Protein AF-A0A1Q8ARS5-F1 (afdb_monomer)

Sequence (68 aa):
MPRAVIFRDSFVSRLVPFLSEHFSRAVYLWQNAFDADDVLQEHPDVVIQEIVGRHLYTFIPSPELVPK

Nearest PDB structures (foldseek):
  3n53-assembly3_B  TM=5.764E-01  e=6.283E-01  Syntrophotalea carbinolica DSM 2380
  6oec-assembly3_H  TM=5.079E-01  e=3.371E+00  Carboxydothermus hydrogenoformans Z-2901
  4q7e-assembly1_B  TM=4.861E-01  e=5.395E+00  Leptospira biflexa serovar Patoc strain 'Patoc 1 (Ames)'
  7lz9-assembly1_A  TM=4.187E-01  e=7.058E+00  Streptomyces coelicolor A3(2)

Solvent-accessible surface area (backbone atoms only — not comparable to full-atom values): 4175 Å² total; per-residue (Å²): 106,52,32,33,39,32,32,21,49,79,72,41,66,82,44,49,69,67,58,47,76,64,32,71,43,69,46,80,42,90,36,72,58,71,56,70,64,64,48,68,72,67,64,46,78,42,81,45,82,46,62,60,72,79,49,62,82,81,47,69,49,53,62,90,74,55,84,132

Mean predicted aligned error: 3.3 Å

Radius of gyration: 12.34 Å; Cα contacts (8 Å, |Δi|>4): 93; chains: 1; bounding box: 28×24×34 Å

Foldseek 3Di:
DWEEEEEEAPVCVVVVVVVCVVHPYYHYDHHQADDVVVCVVRVTPDYHRDYDPVVVVPDDRYVVPDDD

pLDDT: mean 93.13, std 8.26, range [65.88, 98.62]

Structure (mmCIF, N/CA/C/O backbone):
data_AF-A0A1Q8ARS5-F1
#
_entry.id   AF-A0A1Q8ARS5-F1
#
loop_
_atom_site.group_PDB
_atom_site.id
_atom_site.type_symbol
_atom_site.label_atom_id
_atom_site.label_alt_id
_atom_site.label_comp_id
_atom_site.label_asym_id
_atom_site.label_entity_id
_atom_site.label_seq_id
_atom_site.pdbx_PDB_ins_code
_atom_site.Cartn_x
_atom_site.Cartn_y
_atom_site.Cartn_z
_atom_site.occupancy
_atom_site.B_iso_or_equiv
_atom_site.auth_seq_id
_at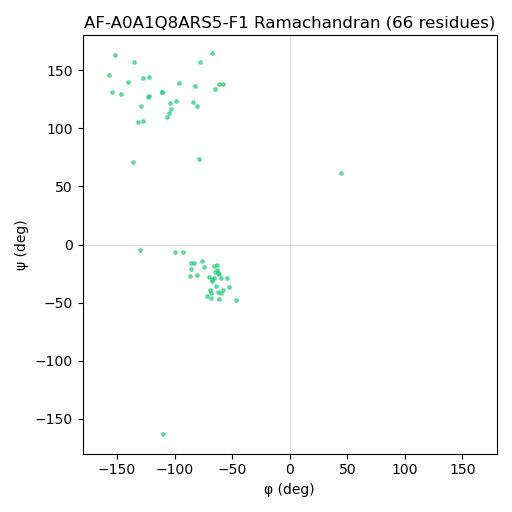om_site.auth_comp_id
_atom_site.auth_asym_id
_atom_site.auth_atom_id
_atom_site.pdbx_PDB_model_num
ATOM 1 N N . MET A 1 1 ? -8.403 6.497 13.809 1.00 87.88 1 MET A N 1
ATOM 2 C CA . MET A 1 1 ? -7.372 6.203 12.792 1.00 87.88 1 MET A CA 1
ATOM 3 C C . MET A 1 1 ? -8.042 6.139 11.426 1.00 87.88 1 MET A C 1
ATOM 5 O O . MET A 1 1 ? -9.167 5.642 11.385 1.00 87.88 1 MET A O 1
ATOM 9 N N . PRO A 1 2 ? -7.413 6.656 10.358 1.00 97.81 2 PRO A N 1
ATOM 10 C CA . PRO A 1 2 ? -8.004 6.701 9.017 1.00 97.81 2 PRO A CA 1
ATOM 11 C C . PRO A 1 2 ? -8.183 5.307 8.396 1.00 97.81 2 PRO A C 1
ATOM 13 O O . PRO A 1 2 ? -7.608 4.328 8.878 1.00 97.81 2 PRO A O 1
ATOM 16 N N . ARG A 1 3 ? -8.986 5.222 7.337 1.00 98.56 3 ARG A N 1
ATOM 17 C CA . ARG A 1 3 ? -9.135 4.065 6.447 1.00 98.56 3 ARG A CA 1
ATOM 18 C C . ARG A 1 3 ? -8.256 4.245 5.214 1.00 98.56 3 ARG A C 1
ATOM 20 O O . ARG A 1 3 ? -8.214 5.341 4.658 1.00 98.56 3 ARG A O 1
ATOM 27 N N . ALA A 1 4 ? -7.607 3.176 4.764 1.00 98.50 4 ALA A N 1
ATOM 28 C CA . ALA A 1 4 ? -6.719 3.211 3.607 1.00 98.50 4 ALA A CA 1
ATOM 29 C C . ALA A 1 4 ? -7.053 2.144 2.559 1.00 98.50 4 ALA A C 1
ATOM 31 O O . ALA A 1 4 ? -7.362 1.001 2.904 1.00 98.50 4 ALA A O 1
ATOM 32 N N . VAL A 1 5 ? -6.897 2.512 1.287 1.00 98.62 5 VAL A N 1
ATOM 33 C CA . VAL A 1 5 ? -6.733 1.580 0.160 1.00 98.62 5 VAL A CA 1
ATOM 34 C C . VAL A 1 5 ? -5.306 1.715 -0.356 1.00 98.62 5 VAL A C 1
ATOM 36 O O . VAL A 1 5 ? -4.812 2.827 -0.546 1.00 98.62 5 VAL A O 1
ATOM 39 N N . ILE A 1 6 ? -4.629 0.584 -0.538 1.00 98.25 6 ILE A N 1
ATOM 40 C CA . ILE A 1 6 ? -3.208 0.519 -0.871 1.00 98.25 6 ILE A CA 1
ATOM 41 C C . ILE A 1 6 ? -3.031 -0.364 -2.110 1.00 98.25 6 ILE A C 1
ATOM 43 O O . ILE A 1 6 ? -3.133 -1.591 -2.022 1.00 98.25 6 ILE A O 1
ATOM 47 N N . PHE A 1 7 ? -2.739 0.260 -3.251 1.00 97.44 7 PHE A N 1
ATOM 48 C CA . PHE A 1 7 ? -2.368 -0.412 -4.499 1.00 97.44 7 PHE A CA 1
ATOM 49 C C . PHE A 1 7 ? -0.876 -0.724 -4.467 1.00 97.44 7 PHE A C 1
ATOM 51 O O . PHE A 1 7 ? -0.053 0.175 -4.256 1.00 97.44 7 PHE A O 1
ATOM 58 N N . ARG A 1 8 ? -0.507 -2.000 -4.611 1.00 96.56 8 ARG A N 1
ATOM 59 C CA . ARG A 1 8 ? 0.863 -2.424 -4.317 1.00 96.56 8 ARG A CA 1
ATOM 60 C C . ARG A 1 8 ? 1.361 -3.632 -5.099 1.00 96.56 8 ARG A C 1
ATOM 62 O O . ARG A 1 8 ? 0.590 -4.472 -5.558 1.00 96.56 8 ARG A O 1
ATOM 69 N N . ASP A 1 9 ? 2.687 -3.785 -5.097 1.00 95.94 9 ASP A N 1
ATOM 70 C CA . ASP A 1 9 ? 3.399 -4.974 -5.580 1.00 95.94 9 ASP A CA 1
ATOM 71 C C . ASP A 1 9 ? 4.067 -5.788 -4.443 1.00 95.94 9 ASP A C 1
ATOM 73 O O . ASP A 1 9 ? 3.740 -5.682 -3.253 1.00 95.94 9 ASP A O 1
ATOM 77 N N . SER A 1 10 ? 5.003 -6.672 -4.794 1.00 96.38 10 SER A N 1
ATOM 78 C CA . SER A 1 10 ? 5.728 -7.489 -3.819 1.00 96.38 10 SER A CA 1
ATOM 79 C C . SER A 1 10 ? 6.568 -6.680 -2.820 1.00 96.38 10 SER A C 1
ATOM 81 O O . SER A 1 10 ? 6.824 -7.182 -1.725 1.00 96.38 10 SER A O 1
ATOM 83 N N . PHE A 1 11 ? 6.995 -5.460 -3.161 1.00 95.50 11 PHE A N 1
ATOM 84 C CA . PHE A 1 11 ? 7.833 -4.595 -2.321 1.00 95.50 11 PHE A CA 1
ATOM 85 C C . PHE A 1 11 ? 7.177 -4.306 -0.965 1.00 95.50 11 PHE A C 1
ATOM 87 O O . PHE A 1 11 ? 7.829 -4.375 0.076 1.00 95.50 11 PHE A O 1
ATOM 94 N N . VAL A 1 12 ? 5.858 -4.111 -0.969 1.00 97.12 12 VAL A N 1
ATOM 95 C CA . VAL A 1 12 ? 5.069 -3.749 0.219 1.00 97.12 12 VAL A CA 1
ATOM 96 C C . VAL A 1 12 ? 4.836 -4.922 1.164 1.00 97.12 12 VAL A C 1
ATOM 98 O O . VAL A 1 12 ? 4.496 -4.709 2.321 1.00 97.12 12 VAL A O 1
ATOM 101 N N . SER A 1 13 ? 5.076 -6.166 0.740 1.00 96.88 13 SER A N 1
ATOM 102 C CA . SER A 1 13 ? 4.748 -7.371 1.526 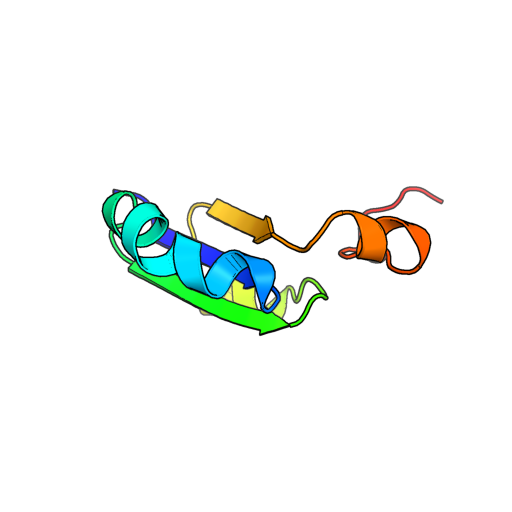1.00 96.88 13 SER A CA 1
ATOM 103 C C . SER A 1 13 ? 5.313 -7.347 2.951 1.00 96.88 13 SER A C 1
ATOM 105 O O . SER A 1 13 ? 4.659 -7.805 3.882 1.00 96.88 13 SER A O 1
ATOM 107 N N . ARG A 1 14 ? 6.521 -6.795 3.134 1.00 96.88 14 ARG A N 1
ATOM 108 C CA . ARG A 1 14 ? 7.151 -6.664 4.460 1.00 96.88 14 ARG A CA 1
ATOM 109 C C . ARG A 1 14 ? 6.738 -5.404 5.220 1.00 96.88 14 ARG A C 1
ATOM 111 O O . ARG A 1 14 ? 6.960 -5.341 6.422 1.00 96.88 14 ARG A O 1
ATOM 118 N N . LEU A 1 15 ? 6.158 -4.423 4.535 1.00 96.56 15 LEU A N 1
ATOM 119 C CA . LEU A 1 15 ? 5.667 -3.177 5.121 1.00 96.56 15 LEU A CA 1
ATOM 120 C C . LEU A 1 15 ? 4.243 -3.315 5.670 1.00 96.56 15 LEU A C 1
ATOM 122 O O . LEU A 1 15 ? 3.869 -2.540 6.543 1.00 96.56 15 LEU A O 1
ATOM 126 N N . VAL A 1 16 ? 3.470 -4.307 5.204 1.00 97.75 16 VAL A N 1
ATOM 127 C CA . VAL A 1 16 ? 2.068 -4.529 5.607 1.00 97.75 16 VAL A CA 1
ATOM 128 C C . VAL A 1 16 ? 1.852 -4.470 7.127 1.00 97.75 16 VAL A C 1
ATOM 130 O O . VAL A 1 16 ? 0.930 -3.763 7.534 1.00 97.75 16 VAL A O 1
ATOM 133 N N . PRO A 1 17 ? 2.650 -5.137 7.991 1.00 97.88 17 PRO A N 1
ATOM 134 C CA . PRO A 1 17 ? 2.418 -5.071 9.435 1.00 97.88 17 PRO A CA 1
ATOM 135 C C . PRO A 1 17 ? 2.538 -3.642 9.974 1.00 97.88 17 PRO A C 1
ATOM 137 O O . PRO A 1 17 ? 1.627 -3.170 10.640 1.00 97.88 17 PRO A O 1
ATOM 140 N N . PHE A 1 18 ? 3.599 -2.929 9.589 1.00 97.81 18 PHE A N 1
ATOM 141 C CA . PHE A 1 18 ? 3.882 -1.569 10.052 1.00 97.81 18 PHE A CA 1
ATOM 142 C C . PHE A 1 18 ? 2.865 -0.553 9.528 1.00 97.81 18 PHE A C 1
ATOM 144 O O . PHE A 1 18 ? 2.388 0.294 10.270 1.00 97.81 18 PHE A O 1
ATOM 151 N N . LEU A 1 19 ? 2.470 -0.658 8.255 1.00 96.94 19 LEU A N 1
ATOM 152 C CA . LEU A 1 19 ? 1.428 0.199 7.688 1.00 96.94 19 LEU A CA 1
ATOM 153 C C . LEU A 1 19 ? 0.088 -0.015 8.400 1.00 96.94 19 LEU A C 1
ATOM 155 O O . LEU A 1 19 ? -0.613 0.949 8.699 1.00 96.94 19 LEU A O 1
ATOM 159 N N . SER A 1 20 ? -0.251 -1.267 8.714 1.00 97.88 20 SER A N 1
ATOM 160 C CA . SER A 1 20 ? -1.529 -1.611 9.346 1.00 97.88 20 SER A CA 1
ATOM 161 C C . SER A 1 20 ? -1.685 -1.026 10.753 1.00 97.88 20 SER A C 1
ATOM 163 O O . SER A 1 20 ? -2.813 -0.801 11.176 1.00 97.88 20 SER A O 1
ATOM 165 N N . GLU A 1 21 ? -0.590 -0.722 11.457 1.00 98.19 21 GLU A N 1
ATOM 166 C CA . GLU A 1 21 ? -0.618 -0.092 12.787 1.00 98.19 21 GLU A CA 1
ATOM 167 C C . GLU A 1 21 ? -1.171 1.346 12.768 1.00 98.19 21 GLU A C 1
ATOM 169 O O . GLU A 1 21 ? -1.592 1.862 13.804 1.00 98.19 21 GLU A O 1
ATOM 174 N N . HIS A 1 22 ? -1.195 1.998 11.601 1.00 97.75 22 HIS A N 1
ATOM 175 C CA . HIS A 1 22 ? -1.589 3.403 11.457 1.00 97.75 22 HIS A CA 1
ATOM 176 C C . HIS A 1 22 ? -3.034 3.610 10.976 1.00 97.75 22 HIS A C 1
ATOM 178 O O . HIS A 1 22 ? -3.520 4.746 10.957 1.00 97.75 22 HIS A O 1
ATOM 184 N N . PHE A 1 23 ? -3.741 2.537 10.608 1.00 98.38 23 PHE A N 1
ATOM 185 C CA . PHE A 1 23 ? -5.075 2.605 10.013 1.00 98.38 23 PHE A CA 1
ATOM 186 C C . PHE A 1 23 ? -6.100 1.819 10.827 1.00 98.38 23 PHE A C 1
ATOM 188 O O . PHE A 1 23 ? -5.821 0.748 11.352 1.00 98.38 23 PHE A O 1
ATOM 195 N N . SER A 1 24 ? -7.333 2.328 10.894 1.00 98.00 24 SER A N 1
ATOM 196 C CA . SER A 1 24 ? -8.452 1.564 11.470 1.00 98.00 24 SER A CA 1
ATOM 197 C C . SER A 1 24 ? -8.865 0.395 10.571 1.00 98.00 24 SER A C 1
ATOM 199 O O . SER A 1 24 ? -9.369 -0.615 11.057 1.00 98.00 24 SER A O 1
ATOM 201 N N . ARG A 1 25 ? -8.639 0.530 9.259 1.00 98.00 25 ARG A N 1
ATOM 202 C CA . ARG A 1 25 ? -8.748 -0.520 8.242 1.00 98.00 25 ARG A CA 1
ATOM 203 C C . ARG A 1 25 ? -7.836 -0.159 7.075 1.00 98.00 25 ARG A C 1
ATOM 205 O O . ARG A 1 25 ? -7.921 0.955 6.567 1.00 98.00 25 ARG A O 1
ATOM 212 N N . ALA A 1 26 ? -7.022 -1.107 6.631 1.00 98.19 26 ALA A N 1
ATOM 213 C CA . ALA A 1 26 ? -6.211 -0.985 5.426 1.00 98.19 26 ALA A CA 1
ATOM 214 C C . ALA A 1 26 ? -6.542 -2.140 4.473 1.00 98.19 26 ALA A C 1
ATOM 216 O O . ALA A 1 26 ? -6.510 -3.304 4.876 1.00 98.19 26 ALA A O 1
ATOM 217 N N . VAL A 1 27 ? -6.877 -1.817 3.224 1.00 98.38 27 VAL A N 1
ATOM 218 C CA . VAL A 1 27 ? -7.128 -2.787 2.151 1.00 98.38 27 VAL A CA 1
ATOM 219 C C . VAL A 1 27 ? -5.924 -2.801 1.222 1.00 98.38 27 VAL A C 1
ATOM 221 O O . VAL A 1 27 ? -5.551 -1.767 0.678 1.00 98.38 27 VAL A O 1
ATOM 224 N N . TYR A 1 28 ? -5.308 -3.970 1.053 1.00 98.38 28 TYR A N 1
ATOM 225 C CA . TYR A 1 28 ? -4.106 -4.147 0.238 1.00 98.38 28 TYR A CA 1
ATOM 226 C C . TYR A 1 28 ? -4.452 -4.869 -1.063 1.00 98.38 28 TYR A C 1
ATOM 228 O O . TYR A 1 28 ? -4.718 -6.072 -1.054 1.00 98.38 28 TYR A O 1
ATOM 236 N N . LEU A 1 29 ? -4.393 -4.157 -2.184 1.00 98.12 29 LEU A N 1
ATOM 237 C CA . LEU A 1 29 ? -4.733 -4.673 -3.508 1.00 98.12 29 LEU A CA 1
ATOM 238 C C . LEU A 1 29 ? -3.452 -5.064 -4.252 1.00 98.12 29 LEU A C 1
ATOM 240 O O . LEU A 1 29 ? -2.529 -4.259 -4.382 1.00 98.12 29 LEU A O 1
ATOM 244 N N . TRP A 1 30 ? -3.354 -6.322 -4.702 1.00 96.44 30 TRP A N 1
ATOM 245 C CA . TRP A 1 30 ? -2.222 -6.787 -5.520 1.00 96.44 30 TRP A CA 1
ATOM 246 C C . TRP A 1 30 ? -2.413 -6.325 -6.970 1.00 96.44 30 TRP A C 1
ATOM 248 O O . TRP A 1 30 ? -2.741 -7.117 -7.850 1.00 96.44 30 TRP A O 1
ATOM 258 N N . GLN A 1 31 ? -2.220 -5.035 -7.214 1.00 94.12 31 GLN A N 1
ATOM 259 C CA . GLN A 1 31 ? -2.237 -4.443 -8.546 1.00 94.12 31 GLN A CA 1
ATOM 260 C C . GLN A 1 31 ? -1.440 -3.138 -8.545 1.00 94.12 31 GLN A C 1
ATOM 262 O O . GLN A 1 31 ? -1.413 -2.407 -7.555 1.00 94.12 31 GLN A O 1
ATOM 267 N N . ASN A 1 32 ? -0.780 -2.857 -9.667 1.00 92.62 32 ASN A N 1
ATOM 268 C CA . ASN A 1 32 ? 0.023 -1.643 -9.820 1.00 92.62 32 ASN A CA 1
ATOM 269 C C . ASN A 1 32 ? -0.809 -0.454 -10.303 1.00 92.62 32 ASN A C 1
ATOM 271 O O . ASN A 1 32 ? -0.413 0.679 -10.062 1.00 92.62 32 ASN A O 1
ATOM 275 N N . ALA A 1 33 ? -1.903 -0.710 -11.020 1.00 91.88 33 ALA A N 1
ATOM 276 C CA . ALA A 1 33 ? -2.775 0.328 -11.546 1.00 91.88 33 ALA A CA 1
ATOM 277 C C . ALA A 1 33 ? -3.744 0.809 -10.479 1.00 91.88 33 ALA A C 1
ATOM 279 O O . ALA A 1 33 ? -4.340 0.004 -9.759 1.00 91.88 33 ALA A O 1
ATOM 280 N N . PHE A 1 34 ? -3.890 2.127 -10.422 1.00 92.88 34 PHE A N 1
ATOM 281 C CA . PHE A 1 34 ? -4.986 2.751 -9.718 1.00 92.88 34 PHE A CA 1
ATOM 282 C C . PHE A 1 34 ? -6.310 2.311 -10.350 1.00 92.88 34 PHE A C 1
ATOM 284 O O . PHE A 1 34 ? -6.433 2.256 -11.574 1.00 92.88 34 PHE A O 1
ATOM 291 N N . ASP A 1 35 ? -7.290 2.014 -9.502 1.00 92.88 35 ASP A N 1
ATOM 292 C CA . ASP A 1 35 ? -8.658 1.721 -9.913 1.00 92.88 35 ASP A CA 1
ATOM 293 C C . ASP A 1 35 ? -9.623 2.581 -9.087 1.00 92.88 35 ASP A C 1
ATOM 295 O O . ASP A 1 35 ? -9.646 2.522 -7.853 1.00 92.88 35 ASP A O 1
ATOM 299 N N . ALA A 1 36 ? -10.394 3.426 -9.770 1.00 93.44 36 ALA A N 1
ATOM 300 C CA . ALA A 1 36 ? -11.341 4.321 -9.119 1.00 93.44 36 ALA A CA 1
ATOM 301 C C . ALA A 1 36 ? -12.502 3.557 -8.471 1.00 93.44 36 ALA A C 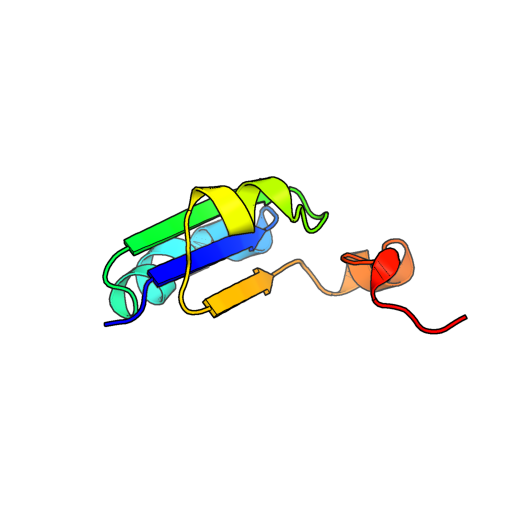1
ATOM 303 O O . ALA A 1 36 ? -13.010 4.008 -7.443 1.00 93.44 36 ALA A O 1
ATOM 304 N N . ASP A 1 37 ? -12.906 2.414 -9.028 1.00 95.69 37 ASP A N 1
ATOM 305 C CA . ASP A 1 37 ? -14.040 1.643 -8.522 1.00 95.69 37 ASP A CA 1
ATOM 306 C C . ASP A 1 37 ? -13.704 1.020 -7.161 1.00 95.69 37 ASP A C 1
ATOM 308 O O . ASP A 1 37 ? -14.515 1.092 -6.236 1.00 95.69 37 ASP A O 1
ATOM 312 N N . ASP A 1 38 ? -12.470 0.535 -6.982 1.00 96.19 38 ASP A N 1
ATOM 313 C CA . ASP A 1 38 ? -11.965 0.050 -5.690 1.00 96.19 38 ASP A CA 1
ATOM 314 C C . ASP A 1 38 ? -11.997 1.153 -4.615 1.00 96.19 38 ASP A C 1
ATOM 316 O O . ASP A 1 38 ? -12.385 0.923 -3.464 1.00 96.19 38 ASP A O 1
ATOM 320 N N . VAL A 1 39 ? -11.620 2.382 -4.988 1.00 96.56 39 VAL A N 1
ATOM 321 C CA . VAL A 1 39 ? -11.643 3.543 -4.083 1.00 96.56 39 VAL A CA 1
ATOM 322 C C . VAL A 1 39 ? -13.076 3.936 -3.733 1.00 96.56 39 VAL A C 1
ATOM 324 O O . VAL A 1 39 ? -13.382 4.172 -2.561 1.00 96.56 39 VAL A O 1
ATOM 327 N N . LEU A 1 40 ? -13.959 3.999 -4.730 1.00 97.31 40 LEU A N 1
ATOM 328 C CA . LEU A 1 40 ? -15.366 4.333 -4.533 1.00 97.31 40 LEU A CA 1
ATOM 3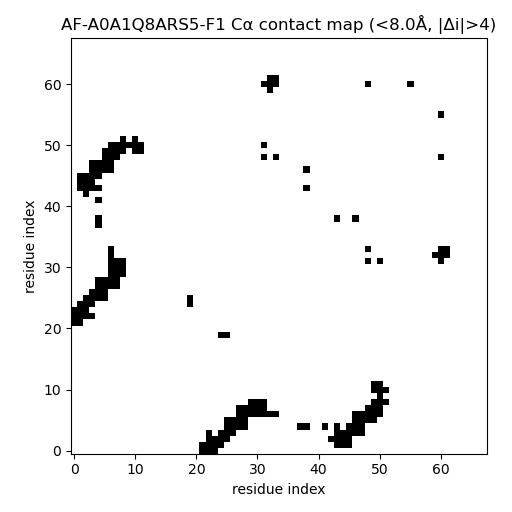29 C C . LEU A 1 40 ? -16.079 3.284 -3.679 1.00 97.31 40 LEU A C 1
ATOM 331 O O . LEU A 1 40 ? -16.914 3.654 -2.861 1.00 97.31 40 LEU A O 1
ATOM 335 N N . GLN A 1 41 ? -15.732 2.005 -3.823 1.00 97.62 41 GLN A N 1
ATOM 336 C CA . GLN A 1 41 ? -16.318 0.916 -3.049 1.00 97.62 41 GLN A CA 1
ATOM 337 C C . GLN A 1 41 ? -15.853 0.912 -1.585 1.00 97.62 41 GLN A C 1
ATOM 339 O O . GLN A 1 41 ? -16.660 0.710 -0.677 1.00 97.62 41 GLN A O 1
ATOM 344 N N . GLU A 1 42 ? -14.557 1.106 -1.324 1.00 98.00 42 GLU A N 1
ATOM 345 C CA . GLU A 1 42 ? -14.014 0.997 0.039 1.00 98.00 42 GLU A CA 1
ATOM 346 C C . GLU A 1 42 ? -14.173 2.273 0.879 1.00 98.00 42 GLU A C 1
ATOM 348 O O . GLU A 1 42 ? -14.031 2.211 2.113 1.00 98.00 42 GLU A O 1
ATOM 353 N N . HIS A 1 43 ? -14.471 3.406 0.229 1.00 97.88 43 HIS A N 1
ATOM 354 C CA . HIS A 1 43 ? -14.575 4.738 0.832 1.00 97.88 43 HIS A CA 1
ATOM 355 C C . HIS A 1 43 ? -13.417 5.030 1.815 1.00 97.88 43 HIS A C 1
ATOM 357 O O . HIS A 1 43 ? -13.646 5.163 3.026 1.00 97.88 43 HIS A O 1
ATOM 363 N N . PRO A 1 44 ? -12.153 5.048 1.348 1.00 98.31 44 PRO A N 1
ATOM 364 C CA . PRO A 1 44 ? -11.012 5.328 2.208 1.00 98.31 44 PRO A CA 1
ATOM 365 C C . PRO A 1 44 ? -10.861 6.829 2.491 1.00 98.31 44 PRO A C 1
ATOM 367 O O . PRO A 1 44 ? -11.265 7.671 1.693 1.00 98.31 44 PRO A O 1
ATOM 370 N N . ASP A 1 45 ? -10.195 7.157 3.599 1.00 98.50 45 ASP A N 1
ATOM 371 C CA . ASP A 1 45 ? -9.745 8.525 3.887 1.00 98.50 45 ASP A CA 1
ATOM 372 C C . ASP A 1 45 ? -8.444 8.853 3.133 1.00 98.50 45 ASP A C 1
ATOM 374 O O . ASP A 1 45 ? -8.143 10.015 2.864 1.00 98.50 45 ASP A O 1
ATOM 378 N N . VAL A 1 46 ? -7.650 7.824 2.809 1.00 97.88 46 VAL A N 1
ATOM 379 C CA . VAL A 1 46 ? -6.388 7.948 2.075 1.00 97.88 46 VAL A CA 1
ATOM 380 C C . VAL A 1 46 ? -6.205 6.810 1.072 1.00 97.88 46 VAL A C 1
ATOM 382 O O . VAL A 1 46 ? -6.477 5.644 1.362 1.00 97.88 46 VAL A O 1
ATOM 385 N N . VAL A 1 47 ? -5.692 7.146 -0.108 1.00 97.25 47 VAL A N 1
ATOM 386 C CA . VAL A 1 47 ? -5.259 6.177 -1.119 1.00 97.25 47 VAL A CA 1
ATOM 387 C C . VAL A 1 47 ? -3.740 6.232 -1.223 1.00 97.25 47 VAL A C 1
ATOM 389 O O . VAL A 1 47 ? -3.167 7.316 -1.318 1.00 97.25 47 VAL A O 1
ATOM 392 N N . ILE A 1 48 ? -3.086 5.071 -1.194 1.00 96.94 48 ILE A N 1
ATOM 393 C CA . ILE A 1 48 ? -1.630 4.946 -1.302 1.00 96.94 48 ILE A CA 1
ATOM 394 C C . ILE A 1 48 ? -1.295 4.058 -2.501 1.00 96.94 48 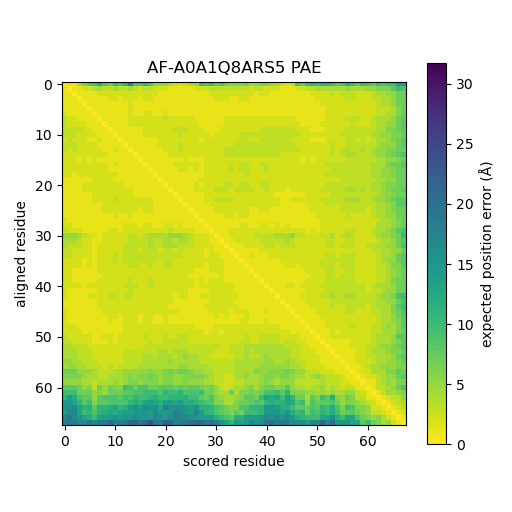ILE A C 1
ATOM 396 O O . ILE A 1 48 ? -1.777 2.932 -2.605 1.00 96.94 48 ILE A O 1
ATOM 400 N N . GLN A 1 49 ? -0.431 4.550 -3.384 1.00 95.06 49 GLN A N 1
ATOM 401 C CA . GLN A 1 49 ? 0.191 3.764 -4.445 1.00 95.06 49 GLN A CA 1
ATOM 402 C C . GLN A 1 49 ? 1.639 3.489 -4.048 1.00 95.06 49 GLN A C 1
ATOM 404 O O . GLN A 1 49 ? 2.440 4.418 -4.000 1.00 95.06 49 GLN A O 1
ATOM 409 N N . GLU A 1 50 ? 1.983 2.230 -3.789 1.00 96.25 50 GLU A N 1
ATOM 410 C CA . GLU A 1 50 ? 3.328 1.861 -3.341 1.00 96.25 50 GLU A CA 1
ATOM 411 C C . GLU A 1 50 ? 3.865 0.681 -4.163 1.00 96.25 50 GLU A C 1
ATOM 413 O O . GLU A 1 50 ? 3.462 -0.473 -4.005 1.00 96.25 50 GLU A O 1
ATOM 418 N N . ILE A 1 51 ? 4.789 0.988 -5.071 1.00 94.25 51 ILE A N 1
ATOM 419 C CA . ILE A 1 51 ? 5.448 0.036 -5.970 1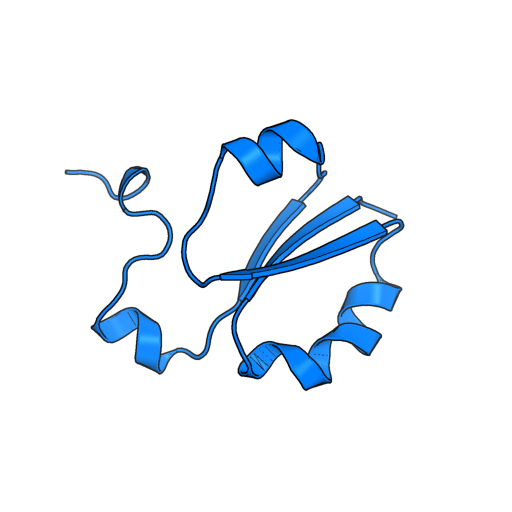.00 94.25 51 ILE A CA 1
ATOM 420 C C . ILE A 1 51 ? 6.943 0.319 -6.001 1.00 94.25 51 ILE A C 1
ATOM 422 O O . ILE A 1 51 ? 7.394 1.434 -5.740 1.00 94.25 51 ILE A O 1
ATOM 426 N N . VAL A 1 52 ? 7.743 -0.678 -6.366 1.00 95.19 52 VAL A N 1
ATOM 427 C CA . VAL A 1 52 ? 9.189 -0.464 -6.474 1.00 95.19 52 VAL A CA 1
ATOM 428 C C . VAL A 1 52 ? 9.536 0.528 -7.591 1.00 95.19 52 VAL A C 1
ATOM 430 O O . VAL A 1 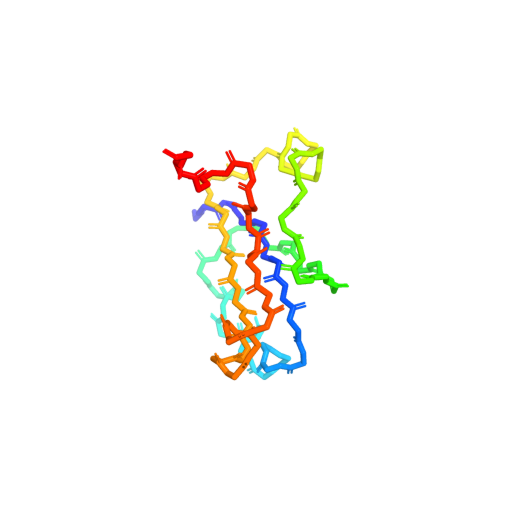52 ? 9.072 0.401 -8.724 1.00 95.19 52 VAL A O 1
ATOM 433 N N . GLY A 1 53 ? 10.428 1.480 -7.294 1.00 94.12 53 GLY A N 1
ATOM 434 C CA . GLY A 1 53 ? 10.708 2.633 -8.162 1.00 94.12 53 GLY A CA 1
ATOM 435 C C . GLY A 1 53 ? 11.092 2.307 -9.611 1.00 94.12 53 GLY A C 1
ATOM 436 O O . GLY A 1 53 ? 10.762 3.072 -10.510 1.00 94.12 53 GLY A O 1
ATOM 437 N N . ARG A 1 54 ? 11.704 1.144 -9.887 1.00 93.94 54 ARG A N 1
ATOM 438 C CA . ARG A 1 54 ? 12.019 0.727 -11.269 1.00 93.94 54 ARG A CA 1
ATOM 439 C C . ARG A 1 54 ? 10.780 0.566 -12.162 1.00 93.94 54 ARG A C 1
ATOM 441 O O . ARG A 1 54 ? 10.905 0.673 -13.376 1.00 93.94 54 ARG A O 1
ATOM 448 N N . HIS A 1 55 ? 9.602 0.299 -11.593 1.00 92.38 55 HIS A N 1
ATOM 449 C CA . HIS A 1 55 ? 8.371 0.192 -12.376 1.00 92.38 55 HIS A CA 1
ATOM 450 C C . HIS A 1 55 ? 7.960 1.546 -12.967 1.00 92.38 55 HIS A C 1
ATOM 452 O O . HIS A 1 55 ? 7.451 1.577 -14.084 1.00 92.38 55 HIS A O 1
ATOM 458 N N . LEU A 1 56 ? 8.297 2.659 -12.306 1.00 88.75 56 LEU A N 1
ATOM 459 C CA . LEU A 1 56 ? 7.966 4.010 -12.770 1.00 88.75 56 LEU A CA 1
ATOM 460 C C . LEU A 1 56 ? 8.628 4.381 -14.110 1.00 88.75 56 LEU A C 1
ATOM 462 O O . LEU A 1 56 ? 8.170 5.300 -14.778 1.00 88.75 56 LEU A O 1
ATOM 466 N N . TYR A 1 57 ? 9.668 3.660 -14.550 1.00 92.31 57 TYR A N 1
ATOM 467 C CA . TYR A 1 57 ? 10.278 3.875 -15.871 1.00 92.31 57 TYR A CA 1
ATOM 468 C C . TYR A 1 57 ? 9.444 3.333 -17.037 1.00 92.31 57 TYR A C 1
ATOM 470 O O . TYR A 1 57 ? 9.681 3.703 -18.183 1.00 92.31 57 TYR A O 1
ATOM 478 N N . THR A 1 58 ? 8.511 2.420 -16.767 1.00 90.81 58 THR A N 1
ATOM 479 C CA . THR A 1 58 ? 7.764 1.681 -17.806 1.00 90.81 58 THR A CA 1
ATOM 480 C C . THR A 1 58 ? 6.256 1.707 -17.594 1.00 90.81 58 THR A C 1
ATOM 482 O O . THR A 1 58 ? 5.507 1.202 -18.425 1.00 90.81 58 THR A O 1
ATOM 485 N N . PHE A 1 59 ? 5.807 2.283 -16.483 1.00 87.25 59 PHE A N 1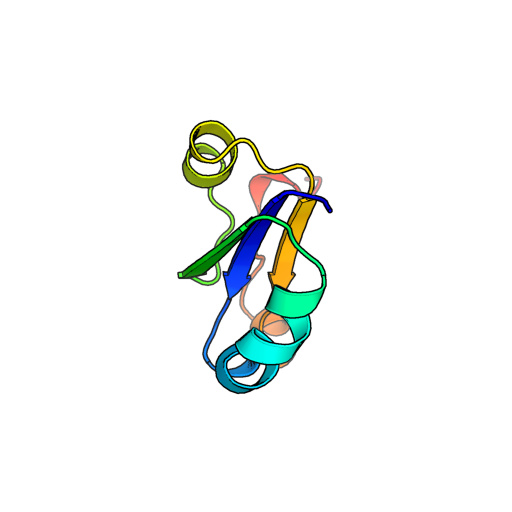
ATOM 486 C CA . PHE A 1 59 ? 4.431 2.224 -16.040 1.00 87.25 59 PHE A CA 1
ATOM 487 C C . PHE A 1 59 ? 4.050 3.518 -15.321 1.00 87.25 59 PHE A C 1
ATOM 489 O O . PHE A 1 59 ? 4.747 3.962 -14.409 1.00 87.25 59 PHE A O 1
ATOM 496 N N . ILE A 1 60 ? 2.923 4.096 -15.733 1.00 87.75 60 ILE A N 1
ATOM 497 C CA . ILE A 1 60 ? 2.292 5.241 -15.083 1.00 87.75 60 ILE A CA 1
ATOM 498 C C . ILE A 1 60 ? 1.096 4.685 -14.299 1.00 87.75 60 ILE A C 1
ATOM 500 O O . ILE A 1 60 ? 0.193 4.147 -14.935 1.00 87.75 60 ILE A O 1
ATOM 504 N N . PRO A 1 61 ? 1.074 4.782 -12.958 1.00 82.75 61 PRO A N 1
ATOM 505 C CA . PRO A 1 61 ? 0.025 4.165 -12.139 1.00 82.75 61 PRO A CA 1
ATOM 506 C C . PRO A 1 61 ? -1.382 4.732 -12.319 1.00 82.75 61 PRO A C 1
ATOM 508 O O . PRO A 1 61 ? -2.350 3.994 -12.163 1.00 82.75 61 PRO A O 1
ATOM 511 N N . SER A 1 62 ? -1.474 6.013 -12.672 1.00 82.69 62 SER A N 1
ATOM 512 C CA . SER A 1 62 ? -2.731 6.739 -12.877 1.00 82.69 62 SER A CA 1
ATOM 513 C C . SER A 1 62 ? -2.622 7.582 -14.150 1.00 82.69 62 SER A C 1
ATOM 515 O O . SER A 1 62 ? -2.440 8.801 -14.073 1.00 82.69 62 SER A O 1
ATOM 517 N N . PRO A 1 63 ? -2.605 6.955 -15.339 1.00 72.75 63 PRO A N 1
ATOM 518 C CA . PRO A 1 63 ? -2.417 7.669 -16.601 1.00 72.75 63 PRO A CA 1
ATOM 519 C C . PRO A 1 63 ? -3.511 8.714 -16.845 1.00 72.75 63 PRO A C 1
ATOM 521 O O . PRO A 1 63 ? -3.241 9.746 -17.451 1.00 72.75 63 PRO A O 1
ATOM 524 N N . GLU A 1 64 ? -4.715 8.497 -16.320 1.00 75.69 64 GLU A N 1
ATOM 525 C CA . GLU A 1 64 ? -5.821 9.456 -16.326 1.00 75.69 64 GLU A CA 1
ATOM 526 C C . GLU A 1 64 ? -5.538 10.748 -15.543 1.00 75.69 64 GLU A C 1
ATOM 528 O O . GLU A 1 64 ? -6.158 11.772 -15.827 1.00 75.69 64 GLU A O 1
ATOM 533 N N . LEU A 1 65 ? -4.593 10.731 -14.596 1.00 68.56 65 LEU A N 1
ATOM 534 C CA . LEU A 1 65 ? -4.193 11.904 -13.811 1.00 68.56 65 LEU A CA 1
ATOM 535 C C . LEU A 1 65 ? -3.011 12.668 -14.426 1.00 68.56 65 LEU A C 1
ATOM 537 O O . LEU A 1 65 ? -2.660 13.739 -13.928 1.00 68.56 65 LEU A O 1
ATOM 541 N N . VAL A 1 66 ? -2.388 12.149 -15.489 1.00 67.06 66 VAL A N 1
ATOM 542 C CA . VAL A 1 66 ? -1.293 12.840 -16.181 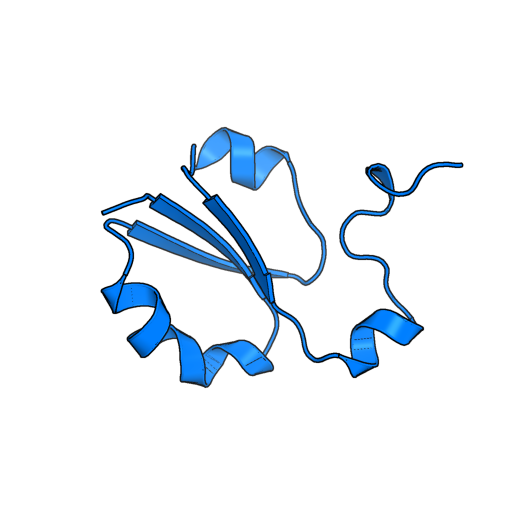1.00 67.06 66 VAL A CA 1
ATOM 543 C C . VAL A 1 66 ? -1.885 13.888 -17.132 1.00 67.06 66 VAL A C 1
ATOM 545 O O . VAL A 1 66 ? -2.627 13.524 -18.048 1.00 67.06 66 VAL A O 1
ATOM 548 N N . PRO A 1 67 ? -1.579 15.190 -16.953 1.00 65.88 67 PRO A N 1
ATOM 549 C CA . PRO A 1 67 ? -2.008 16.223 -17.892 1.00 65.88 67 PRO A CA 1
ATOM 550 C C . PRO A 1 67 ? -1.486 15.923 -19.303 1.00 65.88 67 PRO A C 1
ATOM 552 O O . PRO A 1 67 ? -0.333 15.517 -19.454 1.00 65.88 67 PRO A O 1
ATOM 555 N N . LYS A 1 68 ? -2.337 16.119 -20.318 1.00 66.19 68 LYS A N 1
ATOM 556 C CA . LYS A 1 68 ? -1.957 15.982 -21.734 1.00 66.19 68 LYS A CA 1
ATOM 557 C C . LYS A 1 68 ? -0.975 17.058 -22.178 1.00 66.19 68 LYS A C 1
ATOM 559 O O . LYS A 1 68 ? -1.138 18.215 -21.729 1.00 66.19 68 LYS A O 1
#

Secondary structure (DSSP, 8-state):
--EEEEEE-GGGGGTHHHHHTT-SEEEEEE-SS--HHHHHHH--SEEEEE--GGGGGT--S-GGGS--